Protein 8HSF (pdb70)

Sequence (95 aa):
IVEQCCTSICSLYQLENYCNVNQHLCGRQLVDALYLVCGERGFFYTPGIVEQCCTSICSLYQLENYCNVNQHLCGRQLVDALYLVCGERGFFYTP

Secondary structure (DSSP, 8-state):
-TTTTSSS---HHHHHTTB-/-HHHHHHHHHHHHHHHHHGGG-EEE--/-HHHHHTTTTPPHHHHHTTB-/-HHHHHHHHHHHHHHHHHTTS-EEE--

Foldseek 3Di:
DCVPCVVDPDDPVRVVVVPD/DVVVVVLVVVVVVCCVVQPPNDDDDDD/DCCVPDVVDHADPVSVVVPDD/DVVVVVVVVVVVVQCVVCPPNDDDDDD

Nearest PDB structures (foldseek):
  8hsf-assembly1_A  TM=1.053E+00  e=1.714E-02  Homo sapiens
  5uu3-assembly1_A  TM=8.986E-01  e=1.574E-02  Homo sapiens
  1qiy-assembly1_A  TM=8.682E-01  e=1.574E-02  Homo sapiens
  1znj-assembly1_G  TM=8.953E-01  e=2.854E-02  Homo sapiens
  8rrp-assembly1_E  TM=7.181E-01  e=2.408E-02  Homo sapiens

Structure (mmCIF, N/CA/C/O backbone):
data_8HSF
#
_entry.id   8HSF
#
_cell.length_a   79.860
_cell.length_b   79.860
_cell.length_c   38.890
_cell.angle_alpha   90.00
_cell.angle_beta   90.00
_cell.angle_gamma   120.00
#
_symmetry.space_group_name_H-M   'H 3'
#
loop_
_entity.id
_entity.type
_entity.pdbx_description
1 polymer 'Insulin A chain'
2 polymer 'Insulin B chain'
#
loop_
_atom_site.group_PDB
_atom_site.id
_atom_site.type_symbol
_atom_site.label_atom_id
_atom_site.label_alt_id
_atom_site.label_comp_id
_atom_site.label_asym_id
_atom_site.label_entity_id
_atom_site.label_seq_id
_atom_site.pdbx_PDB_ins_code
_atom_site.Cartn_x
_atom_site.Cartn_y
_atom_site.Cartn_z
_atom_site.occupancy
_atom_site.B_iso_or_equiv
_atom_site.auth_seq_id
_atom_site.auth_comp_id
_atom_site.auth_asym_id
_atom_site.auth_atom_id
_atom_site.pdbx_PDB_model_num
ATOM 1 N N . ILE A 1 2 ? 15.624 -8.857 -10.424 1.00 89.93 2 ILE A N 1
ATOM 2 C CA . ILE A 1 2 ? 14.236 -8.895 -9.981 1.00 90.36 2 ILE A CA 1
ATOM 3 C C . ILE A 1 2 ? 13.376 -8.111 -10.958 1.00 90.62 2 ILE A C 1
ATOM 4 O O . ILE A 1 2 ? 12.356 -8.612 -11.436 1.00 93.02 2 ILE A O 1
ATOM 6 N N . VAL A 1 3 ? 13.801 -6.879 -11.256 1.00 90.16 3 VAL A N 1
ATOM 7 C CA . VAL A 1 3 ? 13.084 -6.040 -12.213 1.00 93.12 3 VAL A CA 1
ATOM 8 C C . VAL A 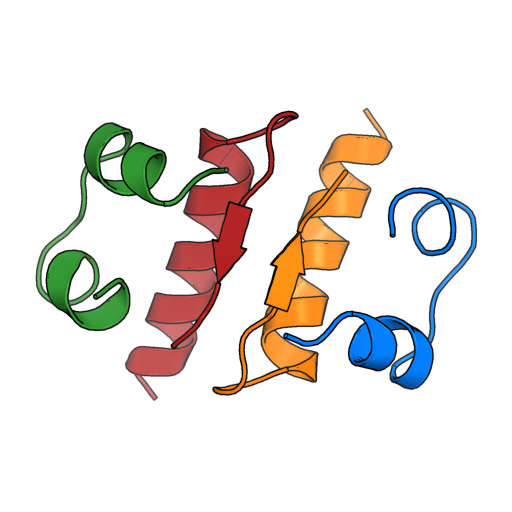1 3 ? 13.235 -6.517 -13.645 1.00 96.88 3 VAL A C 1
ATOM 9 O O . VAL A 1 3 ? 12.669 -5.900 -14.554 1.00 101.61 3 VAL A O 1
ATOM 13 N N . GLU A 1 4 ? 13.978 -7.594 -13.881 1.00 96.20 4 GLU A N 1
ATOM 14 C CA . GLU A 1 4 ? 14.070 -8.178 -15.210 1.00 99.89 4 GLU A CA 1
ATOM 15 C C . GLU A 1 4 ? 13.344 -9.508 -15.334 1.00 101.15 4 GLU A C 1
ATOM 16 O O . GLU A 1 4 ? 12.911 -9.858 -16.433 1.00 106.25 4 GLU A O 1
ATOM 18 N N . GLN A 1 5 ? 13.174 -10.243 -14.233 1.00 94.20 5 GLN A N 1
ATOM 19 C CA . GLN A 1 5 ? 12.506 -11.535 -14.265 1.00 95.47 5 GLN A CA 1
ATOM 20 C C . GLN A 1 5 ? 11.173 -11.556 -13.534 1.00 100.56 5 GLN A C 1
ATOM 21 O O . GLN A 1 5 ? 10.355 -12.440 -13.807 1.00 102.10 5 GLN A O 1
ATOM 27 N N . CYS A 1 6 ? 10.936 -10.620 -12.614 1.00 98.54 6 CYS A N 1
ATOM 28 C CA . CYS A 1 6 ? 9.671 -10.536 -11.900 1.00 95.16 6 CYS A CA 1
ATOM 29 C C . CYS A 1 6 ? 8.839 -9.330 -12.299 1.00 100.26 6 CYS A C 1
ATOM 30 O O . CYS A 1 6 ? 7.685 -9.226 -11.869 1.00 100.27 6 CYS A O 1
ATOM 33 N N . CYS A 1 7 ? 9.389 -8.418 -13.098 1.00 103.24 7 CYS A N 1
ATOM 34 C CA . CYS A 1 7 ? 8.634 -7.266 -13.573 1.00 107.66 7 CYS A CA 1
ATOM 35 C C . CYS A 1 7 ? 7.992 -7.530 -14.929 1.00 116.65 7 CYS A 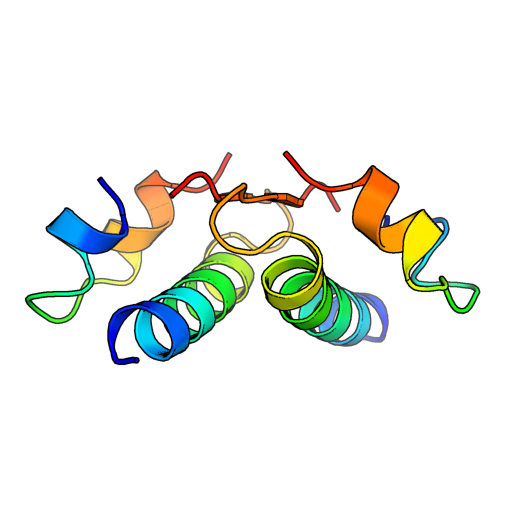C 1
ATOM 36 O O . CYS A 1 7 ? 6.843 -7.138 -15.156 1.00 117.31 7 CYS A O 1
ATOM 39 N N . THR A 1 8 ? 8.713 -8.196 -15.832 1.00 133.17 8 THR A N 1
ATOM 40 C CA . THR A 1 8 ? 8.144 -8.556 -17.127 1.00 136.25 8 THR A CA 1
ATOM 41 C C . THR A 1 8 ? 7.120 -9.676 -16.973 1.00 133.93 8 THR A C 1
ATOM 42 O O . THR A 1 8 ? 5.942 -9.510 -17.309 1.00 138.96 8 THR A O 1
ATOM 46 N N . SER A 1 9 ? 7.555 -10.824 -16.463 1.00 120.78 9 SER A N 1
ATOM 47 C CA . SER A 1 9 ? 6.662 -11.936 -16.184 1.00 114.60 9 SER A CA 1
ATOM 48 C C . SER A 1 9 ? 6.096 -11.786 -14.773 1.00 110.49 9 SER A C 1
ATOM 49 O O . SER A 1 9 ? 6.296 -10.770 -14.102 1.00 110.94 9 SER A O 1
ATOM 52 N N . ILE A 1 10 ? 5.381 -12.803 -14.307 1.00 104.78 10 ILE A N 1
ATOM 53 C CA . ILE A 1 10 ? 4.824 -12.831 -12.961 1.00 98.07 10 ILE A CA 1
ATOM 54 C C . ILE A 1 10 ? 5.588 -13.886 -12.176 1.00 99.85 10 ILE A C 1
ATOM 55 O O . ILE A 1 10 ? 5.475 -15.087 -12.455 1.00 103.90 10 ILE A O 1
ATOM 60 N N . CYS A 1 11 ? 6.375 -13.443 -11.201 1.00 97.79 11 CYS A N 1
ATOM 61 C CA . CYS A 1 11 ? 7.149 -14.367 -10.388 1.00 96.04 11 CYS A CA 1
ATOM 62 C C . CYS A 1 11 ? 6.250 -15.061 -9.371 1.00 94.99 11 CYS A C 1
ATOM 63 O O . CYS A 1 11 ? 5.281 -14.484 -8.871 1.00 94.81 11 CYS A O 1
ATOM 66 N N . SER A 1 12 ? 6.577 -16.317 -9.070 1.00 91.91 12 SER A N 1
ATOM 67 C CA . SER A 1 12 ? 5.829 -17.053 -8.058 1.00 93.26 12 SER A CA 1
ATOM 68 C C . SER A 1 12 ? 6.370 -16.727 -6.674 1.00 94.87 12 SER A C 1
ATOM 69 O O . SER A 1 12 ? 7.096 -15.744 -6.502 1.00 91.28 12 SER A O 1
ATOM 72 N N . LEU A 1 13 ? 6.025 -17.543 -5.679 1.00 98.74 13 LEU A N 1
ATOM 73 C CA . LEU A 1 13 ? 6.541 -17.315 -4.335 1.00 96.31 13 LEU A CA 1
ATOM 74 C C . LEU A 1 13 ? 7.947 -17.874 -4.162 1.00 96.01 13 LEU A C 1
ATOM 75 O O . LEU A 1 13 ? 8.737 -17.318 -3.390 1.00 95.71 13 LEU A O 1
ATOM 77 N N . TYR A 1 14 ? 8.280 -18.959 -4.863 1.00 92.09 14 TYR A N 1
ATOM 78 C CA . TYR A 1 14 ? 9.632 -19.500 -4.773 1.00 94.72 14 TYR A CA 1
ATOM 79 C C . TYR A 1 14 ? 10.635 -18.593 -5.474 1.00 95.68 14 TYR A C 1
ATOM 80 O O . TYR A 1 14 ? 11.756 -18.402 -4.984 1.00 97.51 14 TYR A O 1
ATOM 82 N N . GLN A 1 15 ? 10.252 -18.025 -6.621 1.00 100.16 15 GLN A N 1
ATOM 83 C CA . GLN A 1 15 ? 11.148 -17.114 -7.327 1.00 101.60 15 GLN A CA 1
ATOM 84 C C . GLN A 1 15 ? 11.419 -15.862 -6.504 1.00 99.31 15 GLN A C 1
ATOM 85 O O . GLN A 1 15 ? 12.531 -15.322 -6.529 1.00 102.46 15 GLN A O 1
ATOM 91 N N . LEU A 1 16 ? 10.416 -15.383 -5.768 1.00 94.22 16 LEU A N 1
ATOM 92 C CA . LEU A 1 16 ? 10.641 -14.243 -4.888 1.00 91.96 16 LEU A CA 1
ATOM 93 C C . LEU A 1 16 ? 11.438 -14.647 -3.656 1.00 91.07 16 LEU A C 1
ATOM 94 O O . LEU A 1 16 ? 12.205 -13.838 -3.123 1.00 86.23 16 LEU A O 1
ATOM 99 N N . GLU A 1 17 ? 11.272 -15.888 -3.189 1.00 95.73 17 GLU A N 1
ATOM 100 C CA . GLU A 1 17 ? 12.052 -16.360 -2.051 1.00 93.07 17 GLU A CA 1
ATOM 101 C C . GLU A 1 17 ? 13.520 -16.533 -2.414 1.00 95.61 17 GLU A C 1
ATOM 102 O O . GLU A 1 17 ? 14.387 -16.461 -1.536 1.00 95.70 17 GLU A O 1
ATOM 108 N N . ASN A 1 18 ? 13.818 -16.759 -3.694 1.00 91.39 18 ASN A N 1
ATOM 109 C CA . ASN A 1 18 ? 15.205 -16.792 -4.142 1.00 85.40 18 ASN A CA 1
ATOM 110 C C . ASN A 1 18 ? 15.880 -15.429 -4.058 1.00 84.75 18 ASN A C 1
ATOM 111 O O . ASN A 1 18 ? 17.085 -15.337 -4.316 1.00 85.80 18 ASN A O 1
ATOM 116 N N . TYR A 1 19 ? 15.138 -14.377 -3.713 1.00 88.85 19 TYR A N 1
ATOM 117 C CA . TYR A 1 19 ? 15.685 -13.045 -3.486 1.00 82.26 19 TYR A CA 1
ATOM 118 C C . TYR A 1 19 ? 15.689 -12.677 -2.007 1.00 83.31 19 TYR A C 1
ATOM 119 O O . TYR A 1 19 ? 15.782 -11.494 -1.665 1.00 75.80 19 TYR A O 1
ATOM 128 N N . CYS A 1 20 ? 15.570 -13.666 -1.124 1.00 83.84 20 CYS A N 1
ATOM 129 C CA . CYS A 1 20 ? 15.543 -13.423 0.312 1.00 84.58 20 CYS A CA 1
ATOM 130 C C . CYS A 1 20 ? 16.961 -13.404 0.867 1.00 85.24 20 CYS A C 1
ATOM 131 O O . CYS A 1 20 ? 17.720 -14.361 0.685 1.00 86.56 20 CYS A O 1
ATOM 134 N N . ASN A 1 21 ? 17.309 -12.317 1.543 1.00 88.62 21 ASN A N 1
ATOM 135 C CA . ASN A 1 21 ? 18.615 -12.200 2.173 1.00 89.33 21 ASN A CA 1
ATOM 136 C C . ASN A 1 21 ? 18.614 -12.922 3.512 1.00 94.38 21 ASN A C 1
ATOM 137 O O . ASN A 1 21 ? 18.722 -12.296 4.566 1.00 104.63 21 ASN A O 1
ATOM 143 N N . VAL B 2 3 ? 7.443 4.885 -14.565 1.00 92.29 2 VAL B N 1
ATOM 144 C CA . VAL B 2 3 ? 6.154 4.431 -15.066 1.00 86.34 2 VAL B CA 1
ATOM 145 C C . VAL B 2 3 ? 5.833 3.054 -14.505 1.00 82.53 2 VAL B C 1
ATOM 146 O O . VAL B 2 3 ? 5.473 2.918 -13.336 1.00 81.39 2 VAL B O 1
ATOM 148 N N . ASN B 2 4 ? 5.978 2.031 -15.350 1.00 86.75 3 ASN B N 1
ATOM 149 C CA . ASN B 2 4 ? 5.642 0.672 -14.938 1.00 86.60 3 ASN B CA 1
ATOM 150 C C . ASN B 2 4 ? 6.660 0.121 -13.947 1.00 86.28 3 ASN B C 1
ATOM 151 O O . ASN B 2 4 ? 6.295 -0.607 -13.016 1.00 85.74 3 ASN B O 1
ATOM 153 N N . GLN B 2 5 ? 7.939 0.463 -14.124 1.00 89.96 4 GLN B N 1
ATOM 154 C CA . GLN B 2 5 ? 8.983 -0.132 -13.295 1.00 91.21 4 GLN B CA 1
ATOM 155 C C . GLN B 2 5 ? 8.865 0.305 -11.841 1.00 91.61 4 GLN B C 1
ATOM 156 O O . GLN B 2 5 ? 9.147 -0.482 -10.935 1.00 91.08 4 GLN B O 1
ATOM 162 N N . HIS B 2 6 ? 8.448 1.549 -11.593 1.00 97.06 5 HIS B N 1
ATOM 163 C CA . HIS B 2 6 ? 8.335 2.021 -10.214 1.00 93.56 5 HIS B CA 1
ATOM 164 C C . HIS B 2 6 ? 7.230 1.282 -9.466 1.00 88.51 5 HIS B C 1
ATOM 165 O O . HIS B 2 6 ? 7.443 0.790 -8.350 1.00 88.06 5 HIS B O 1
ATOM 172 N N . L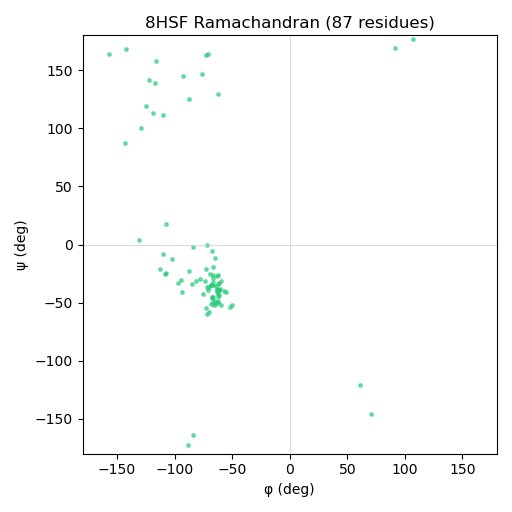EU B 2 7 ? 6.039 1.195 -10.062 1.00 83.73 6 LEU B N 1
ATOM 173 C CA . LEU B 2 7 ? 4.956 0.454 -9.424 1.00 84.51 6 LEU B CA 1
ATOM 174 C C . LEU B 2 7 ? 5.304 -1.023 -9.290 1.00 81.70 6 LEU B C 1
ATOM 175 O O . LEU B 2 7 ? 4.988 -1.654 -8.270 1.00 80.98 6 LEU B O 1
ATOM 177 N N . CYS B 2 8 ? 5.967 -1.592 -10.303 1.00 83.66 7 CYS B N 1
ATOM 178 C CA . CYS B 2 8 ? 6.369 -2.992 -10.226 1.00 83.74 7 CYS B CA 1
ATOM 179 C C . CYS B 2 8 ? 7.361 -3.215 -9.093 1.00 79.23 7 CYS B C 1
ATOM 180 O O . CYS B 2 8 ? 7.263 -4.203 -8.360 1.00 75.45 7 CYS B O 1
ATOM 183 N N . GLY B 2 9 ? 8.310 -2.294 -8.916 1.00 79.05 8 GLY B N 1
ATOM 184 C CA . GLY B 2 9 ? 9.259 -2.415 -7.826 1.00 78.61 8 GLY B CA 1
ATOM 185 C C . GLY B 2 9 ? 8.629 -2.229 -6.463 1.00 75.14 8 GLY B C 1
ATOM 186 O O . GLY B 2 9 ? 9.040 -2.871 -5.495 1.00 72.70 8 GLY B O 1
ATOM 187 N N . ARG B 2 10 ? 7.633 -1.348 -6.361 1.00 71.71 9 ARG B N 1
ATOM 188 C CA . ARG B 2 10 ? 6.910 -1.212 -5.099 1.00 73.57 9 ARG B CA 1
ATOM 189 C C . ARG B 2 10 ? 6.201 -2.513 -4.740 1.00 73.50 9 ARG B C 1
ATOM 190 O O . ARG B 2 10 ? 6.313 -3.007 -3.608 1.00 73.59 9 ARG B O 1
ATOM 198 N N . GLN B 2 11 ? 5.459 -3.078 -5.699 1.00 70.75 10 GLN B N 1
ATOM 199 C CA . GLN B 2 11 ? 4.849 -4.388 -5.491 1.00 71.31 10 GLN B CA 1
ATOM 200 C C . GLN B 2 11 ? 5.900 -5.431 -5.114 1.00 73.29 10 GLN B C 1
ATOM 201 O O . GLN B 2 11 ? 5.678 -6.264 -4.225 1.00 67.16 10 GLN B O 1
ATOM 207 N N . LEU B 2 12 ? 7.063 -5.381 -5.769 1.00 72.64 11 LEU B N 1
ATOM 208 C CA . LEU B 2 12 ? 8.123 -6.345 -5.502 1.00 69.28 11 LEU B CA 1
ATOM 209 C C . LEU B 2 12 ? 8.613 -6.244 -4.065 1.00 68.25 11 LEU B C 1
ATOM 210 O O . LEU B 2 12 ? 8.752 -7.257 -3.376 1.00 71.99 11 LEU B O 1
ATOM 215 N N . VAL B 2 13 ? 8.916 -5.027 -3.611 1.00 69.77 12 VAL B N 1
ATOM 216 C CA . VAL B 2 13 ? 9.412 -4.839 -2.249 1.00 71.99 12 VAL B CA 1
ATOM 217 C C . VAL B 2 13 ? 8.364 -5.288 -1.241 1.00 71.18 12 VAL B C 1
ATOM 218 O O . VAL B 2 13 ? 8.673 -5.982 -0.258 1.00 68.89 12 VAL B O 1
ATOM 222 N N . ASP B 2 14 ? 7.107 -4.898 -1.467 1.00 70.15 13 ASP B N 1
ATOM 223 C CA . ASP B 2 14 ? 6.051 -5.291 -0.548 1.00 69.88 13 ASP B CA 1
ATOM 224 C C . ASP B 2 14 ? 5.900 -6.806 -0.495 1.00 69.29 13 ASP B C 1
ATOM 225 O O . ASP B 2 14 ? 5.589 -7.363 0.564 1.00 67.84 13 ASP B O 1
ATOM 230 N N . ALA B 2 15 ? 6.138 -7.491 -1.615 1.00 66.95 14 ALA B N 1
ATOM 231 C CA . ALA B 2 15 ? 6.039 -8.945 -1.611 1.00 69.26 14 ALA B CA 1
ATOM 232 C C . ALA B 2 15 ? 7.242 -9.587 -0.932 1.00 67.68 14 ALA B C 1
ATOM 233 O O . ALA B 2 15 ? 7.080 -10.540 -0.160 1.00 71.01 14 ALA B O 1
ATOM 235 N N . LEU B 2 16 ? 8.449 -9.086 -1.211 1.00 66.50 15 LEU B N 1
ATOM 236 C CA . LEU B 2 16 ? 9.647 -9.657 -0.601 1.00 70.33 15 LEU B CA 1
ATOM 237 C C . LEU B 2 16 ? 9.606 -9.536 0.912 1.00 67.13 15 LEU B C 1
ATOM 238 O O . LEU B 2 16 ? 10.037 -10.452 1.620 1.00 72.48 15 LEU B O 1
ATOM 243 N N . TYR B 2 17 ? 9.117 -8.405 1.426 1.00 69.94 16 TYR B N 1
ATOM 244 C CA . TYR B 2 17 ? 8.981 -8.267 2.872 1.00 70.58 16 TYR B CA 1
ATOM 245 C C . TYR B 2 17 ? 8.258 -9.474 3.460 1.00 72.08 16 TYR B C 1
ATOM 246 O O . TYR B 2 17 ? 8.758 -10.131 4.383 1.00 76.90 16 TYR B O 1
ATOM 255 N N . LEU B 2 18 ? 7.096 -9.807 2.895 1.00 72.95 17 LEU B N 1
ATOM 256 C CA . LEU B 2 18 ? 6.325 -10.949 3.374 1.00 72.85 17 LEU B CA 1
ATOM 257 C C . LEU B 2 18 ? 7.073 -12.260 3.165 1.00 68.70 17 LEU B C 1
ATOM 258 O O . LEU B 2 18 ? 7.231 -13.048 4.103 1.00 68.25 17 LEU B O 1
ATOM 263 N N . VAL B 2 19 ? 7.547 -12.507 1.940 1.00 71.42 18 VAL B N 1
ATOM 264 C CA . VAL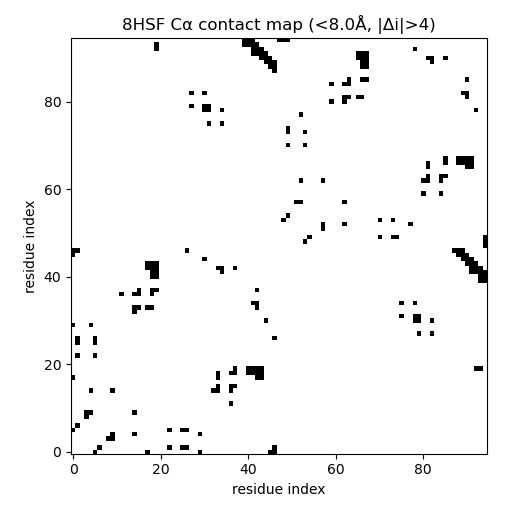 B 2 19 ? 8.122 -13.811 1.611 1.00 73.54 18 VAL B CA 1
ATOM 265 C C . VAL B 2 19 ? 9.373 -14.097 2.435 1.00 77.35 18 VAL B C 1
ATOM 266 O O . VAL B 2 19 ? 9.696 -15.262 2.699 1.00 80.59 18 VAL B O 1
ATOM 270 N N . CYS B 2 20 ? 10.083 -13.058 2.875 1.00 81.28 19 CYS B N 1
ATOM 271 C CA . CYS B 2 20 ? 11.314 -13.253 3.632 1.00 83.88 19 CYS B CA 1
ATOM 272 C C . CYS B 2 20 ? 11.131 -13.178 5.142 1.00 88.39 19 CYS B C 1
ATOM 273 O O . CYS B 2 20 ? 11.842 -13.881 5.866 1.00 95.91 19 CYS B O 1
ATOM 276 N N . GLY B 2 21 ? 10.207 -12.358 5.647 1.00 86.54 20 GLY B N 1
ATOM 277 C CA . GLY B 2 21 ? 10.027 -12.320 7.087 1.00 90.48 20 GLY B CA 1
ATOM 278 C C . GLY B 2 21 ? 11.198 -11.659 7.796 1.00 99.29 20 GLY B C 1
ATOM 279 O O . GLY B 2 21 ? 11.833 -10.731 7.286 1.00 101.63 20 GLY B O 1
ATOM 280 N N . GLU B 2 22 ? 11.492 -12.156 9.001 1.00 106.57 21 GLU B N 1
ATOM 281 C CA . GLU B 2 22 ? 12.610 -11.635 9.780 1.00 109.00 21 GLU B CA 1
ATOM 282 C C . GLU B 2 22 ? 13.960 -11.897 9.124 1.00 112.92 21 GLU B C 1
ATOM 283 O O . GLU B 2 22 ? 14.964 -11.330 9.567 1.00 117.71 21 GLU B O 1
ATOM 285 N N . ARG B 2 23 ? 14.007 -12.743 8.092 1.00 108.35 22 ARG B N 1
ATOM 286 C CA . ARG B 2 23 ? 15.253 -12.970 7.368 1.00 105.41 22 ARG B CA 1
ATOM 287 C C . ARG B 2 23 ? 15.748 -11.690 6.710 1.00 102.78 22 ARG B C 1
ATOM 288 O O . ARG B 2 23 ? 16.944 -11.379 6.760 1.00 104.88 22 ARG B O 1
ATOM 296 N N . GLY B 2 24 ? 14.842 -10.930 6.099 1.00 100.96 23 GLY B N 1
ATOM 297 C CA . GLY B 2 24 ? 15.205 -9.752 5.344 1.00 91.94 23 GLY B CA 1
ATOM 298 C C . GLY B 2 24 ? 15.445 -10.063 3.878 1.00 85.95 23 GLY B C 1
ATOM 299 O O . GLY B 2 24 ? 15.528 -11.217 3.452 1.00 90.51 23 GLY B O 1
ATOM 300 N N . PHE B 2 25 ? 15.559 -8.998 3.087 1.00 78.93 24 PHE B N 1
ATOM 301 C CA . PHE B 2 25 ? 15.779 -9.138 1.656 1.00 80.44 24 PHE B CA 1
ATOM 302 C C . PHE B 2 25 ? 16.727 -8.052 1.172 1.00 78.44 24 PHE B C 1
ATOM 303 O O . PHE B 2 25 ? 17.032 -7.091 1.883 1.00 78.95 24 PHE B O 1
ATOM 311 N N . PHE B 2 26 ? 17.189 -8.221 -0.063 1.00 75.51 25 PHE B N 1
ATOM 312 C CA . PHE B 2 26 ? 17.980 -7.224 -0.764 1.00 72.52 25 PHE B CA 1
ATOM 313 C C . PHE B 2 26 ? 17.209 -6.768 -1.992 1.00 75.89 25 PHE B C 1
ATOM 314 O O . PHE B 2 26 ? 16.577 -7.580 -2.674 1.00 74.11 25 PHE B O 1
ATOM 322 N N . TYR B 2 27 ? 17.241 -5.467 -2.262 1.00 80.23 26 TYR B N 1
ATOM 323 C CA . TYR B 2 27 ? 16.546 -4.889 -3.407 1.00 75.47 26 TYR B CA 1
ATOM 324 C C . TYR B 2 27 ? 17.572 -4.234 -4.318 1.00 79.37 26 TYR B C 1
ATOM 325 O O . TYR B 2 27 ? 18.192 -3.232 -3.946 1.00 82.21 26 TYR B O 1
ATOM 334 N N . THR B 2 28 ? 17.743 -4.793 -5.512 1.00 80.66 27 THR B N 1
ATOM 335 C CA . THR B 2 28 ? 18.673 -4.262 -6.504 1.00 86.80 27 THR B CA 1
ATOM 336 C C . THR B 2 28 ? 17.933 -4.119 -7.828 1.00 91.64 27 THR B C 1
ATOM 337 O O . THR B 2 28 ? 17.748 -5.114 -8.548 1.00 91.32 27 THR B O 1
ATOM 341 N N . PRO B 2 29 ? 17.485 -2.903 -8.176 1.00 99.80 28 PRO B N 1
ATOM 342 C CA . PRO B 2 29 ? 16.761 -2.656 -9.427 1.00 99.95 28 PRO B CA 1
ATOM 343 C C . PRO B 2 29 ? 17.668 -2.746 -10.649 1.00 104.46 28 PRO B C 1
ATOM 344 O O . PRO B 2 29 ? 18.026 -3.856 -11.043 1.00 111.84 28 PRO B O 1
ATOM 348 N N . GLY C 1 1 ? 19.391 -2.526 13.738 1.00 124.43 1 GLY C N 1
ATOM 349 C CA . GLY C 1 1 ? 19.532 -1.083 13.801 1.00 122.80 1 GLY C CA 1
ATOM 350 C C . GLY C 1 1 ? 18.358 -0.324 13.210 1.00 123.78 1 GLY C C 1
ATOM 351 O O . GLY C 1 1 ? 18.066 0.798 13.619 1.00 120.75 1 GLY C O 1
ATOM 352 N N . ILE C 1 2 ? 17.681 -0.940 12.241 1.00 130.07 2 ILE C N 1
ATOM 353 C CA . IL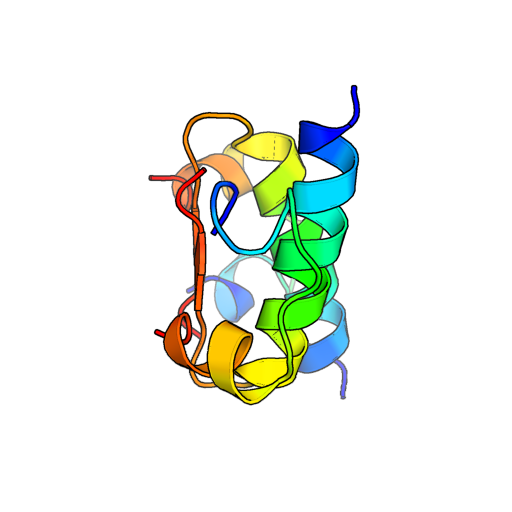E C 1 2 ? 16.558 -0.281 11.579 1.00 123.19 2 ILE C CA 1
ATOM 354 C C . ILE C 1 2 ? 15.372 -0.168 12.530 1.00 124.75 2 ILE C C 1
ATOM 355 O O . ILE C 1 2 ? 14.875 0.931 12.808 1.00 124.75 2 ILE C O 1
ATOM 357 N N . VAL C 1 3 ? 14.901 -1.308 13.040 1.00 118.81 3 VAL C N 1
ATOM 358 C CA . VAL C 1 3 ? 13.774 -1.309 13.963 1.00 114.54 3 VAL C CA 1
ATOM 359 C C . VAL C 1 3 ? 14.127 -0.634 15.285 1.00 113.62 3 VAL C C 1
ATOM 360 O O . VAL C 1 3 ? 13.226 -0.215 16.020 1.00 109.14 3 VAL C O 1
ATOM 364 N N . GLU C 1 4 ? 15.418 -0.499 15.603 1.00 115.03 4 GLU C N 1
ATOM 365 C CA . GLU C 1 4 ? 15.811 0.160 16.844 1.00 113.80 4 GLU C CA 1
ATOM 366 C C . GLU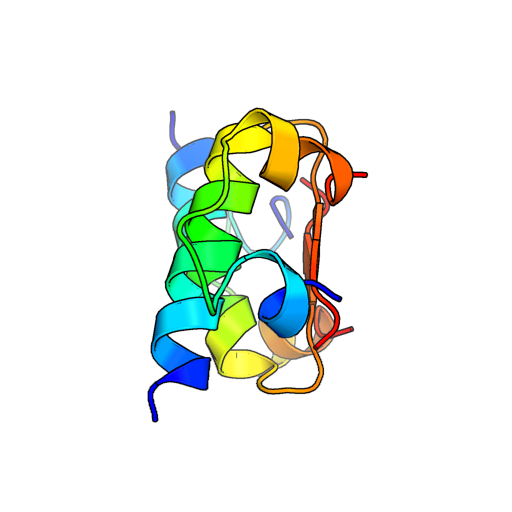 C 1 4 ? 15.875 1.673 16.699 1.00 108.85 4 GLU C C 1
ATOM 367 O O . GLU C 1 4 ? 15.583 2.396 17.658 1.00 103.89 4 GLU C O 1
ATOM 373 N N . GLN C 1 5 ? 16.259 2.168 15.524 1.00 110.65 5 GLN C N 1
ATOM 374 C CA . GLN C 1 5 ? 16.478 3.593 15.330 1.00 105.84 5 GLN C CA 1
ATOM 375 C C . GLN C 1 5 ? 15.333 4.293 14.611 1.00 101.30 5 GLN C C 1
ATOM 376 O O . GLN C 1 5 ? 15.294 5.528 14.609 1.00 98.93 5 GLN C O 1
ATOM 378 N N . CYS C 1 6 ? 14.400 3.552 14.009 1.00 102.53 6 CYS C N 1
ATOM 379 C CA . CYS C 1 6 ? 13.335 4.179 13.242 1.00 97.25 6 CYS C CA 1
ATOM 380 C C . CYS C 1 6 ? 11.937 3.678 13.583 1.00 91.48 6 CYS C C 1
ATOM 381 O O . CYS C 1 6 ? 10.974 4.112 12.942 1.00 87.34 6 CYS C O 1
ATOM 384 N N . CYS C 1 7 ? 11.791 2.792 14.569 1.00 95.47 7 CYS C N 1
ATOM 385 C CA . CYS C 1 7 ? 10.477 2.317 14.976 1.00 95.87 7 CYS C CA 1
ATOM 386 C C . CYS C 1 7 ? 10.019 2.863 16.320 1.00 100.42 7 CYS C C 1
ATOM 387 O O . CYS C 1 7 ? 8.808 2.925 16.559 1.00 102.92 7 CYS C O 1
ATOM 390 N N . THR C 1 8 ? 10.942 3.257 17.200 1.00 94.74 8 THR C N 1
ATOM 391 C CA . THR C 1 8 ? 10.545 3.856 18.470 1.00 93.89 8 THR C CA 1
ATOM 392 C C . THR C 1 8 ? 10.018 5.272 18.258 1.00 99.07 8 THR C C 1
ATOM 393 O O . THR C 1 8 ? 8.899 5.602 18.667 1.00 98.29 8 THR C O 1
ATOM 397 N N . SER C 1 9 ? 10.815 6.122 17.614 1.00 98.25 9 SER C N 1
ATOM 398 C CA . SER C 1 9 ? 10.401 7.461 17.224 1.00 95.76 9 SER C CA 1
ATOM 399 C C . SER C 1 9 ? 10.401 7.574 15.705 1.00 93.82 9 SER C C 1
ATOM 400 O O . SER C 1 9 ? 11.070 6.808 15.004 1.00 91.50 9 SER C O 1
ATOM 403 N N . ILE C 1 10 ? 9.635 8.545 15.203 1.00 94.68 10 ILE C N 1
ATOM 404 C CA . ILE C 1 10 ? 9.526 8.739 13.762 1.00 89.44 10 ILE C CA 1
ATOM 405 C C . ILE C 1 10 ? 10.889 9.097 13.193 1.00 88.02 10 ILE C C 1
ATOM 406 O O . ILE C 1 10 ? 11.577 9.997 13.691 1.00 90.23 10 ILE C O 1
ATOM 408 N N . CYS C 1 11 ? 11.287 8.386 12.144 1.00 86.15 11 CYS C N 1
ATOM 409 C CA . CYS C 1 11 ? 12.586 8.588 11.527 1.00 83.10 11 CYS C CA 1
ATOM 410 C C . CYS C 1 11 ? 12.492 9.583 10.377 1.00 79.86 11 CYS C C 1
ATOM 411 O O . CYS C 1 11 ? 11.495 9.637 9.652 1.00 80.63 11 CYS C O 1
ATOM 414 N N . SER C 1 12 ? 13.548 10.374 10.219 1.00 83.40 12 SER C N 1
ATOM 415 C CA . SER C 1 12 ? 13.622 11.329 9.127 1.00 81.67 12 SER C CA 1
ATOM 416 C C . SER C 1 12 ? 13.865 10.612 7.803 1.00 79.53 12 SER C C 1
ATOM 417 O O . SER C 1 12 ? 14.277 9.451 7.761 1.00 80.73 12 SER C O 1
ATOM 420 N N . LEU C 1 13 ? 13.604 11.326 6.706 1.00 75.83 13 LEU C N 1
ATOM 421 C CA . LEU C 1 13 ? 13.881 10.765 5.387 1.00 80.17 13 LEU C CA 1
ATOM 422 C C . LEU C 1 13 ? 15.380 10.596 5.166 1.00 83.70 13 LEU C C 1
ATOM 423 O O . LEU C 1 13 ? 15.830 9.552 4.675 1.00 84.58 13 LEU C O 1
ATOM 425 N N . TYR C 1 14 ? 16.171 11.608 5.526 1.00 83.23 14 TYR C N 1
ATOM 426 C CA . TYR C 1 14 ? 17.621 11.463 5.4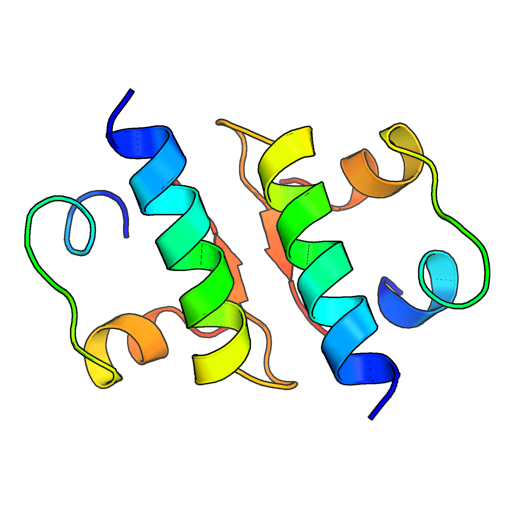70 1.00 80.31 14 TYR C CA 1
ATOM 427 C C . TYR C 1 14 ? 18.113 10.447 6.489 1.00 79.91 14 TYR C C 1
ATOM 428 O O . TYR C 1 14 ? 19.151 9.810 6.276 1.00 83.08 14 TYR C O 1
ATOM 437 N N . GLN C 1 15 ? 17.390 10.286 7.601 1.00 79.62 15 GLN C N 1
ATOM 438 C CA . GLN C 1 15 ? 17.725 9.231 8.550 1.00 82.55 15 GLN C CA 1
ATOM 439 C C . GLN C 1 15 ? 17.496 7.853 7.949 1.00 81.37 15 GLN C C 1
ATOM 440 O O . GLN C 1 15 ? 18.128 6.880 8.373 1.00 77.91 15 GLN C O 1
ATOM 446 N N . LEU C 1 16 ? 16.594 7.750 6.974 1.00 81.16 16 LEU C N 1
ATOM 447 C CA . LEU C 1 16 ? 16.374 6.502 6.260 1.00 80.87 16 LEU C CA 1
ATOM 448 C C . LEU C 1 16 ? 17.300 6.340 5.065 1.00 82.47 16 LEU C C 1
ATOM 449 O O . LEU C 1 16 ? 17.533 5.207 4.629 1.00 82.58 16 LEU C O 1
ATOM 454 N N . GLU C 1 17 ? 17.831 7.441 4.528 1.00 82.46 17 GLU C N 1
ATOM 455 C CA . GLU C 1 17 ? 18.755 7.348 3.403 1.00 83.17 17 GLU C CA 1
ATOM 456 C C . GLU C 1 17 ? 20.023 6.584 3.760 1.00 90.48 17 GLU C C 1
ATOM 457 O O . GLU C 1 17 ? 20.651 5.995 2.870 1.00 90.49 17 GLU C O 1
ATOM 463 N N . ASN C 1 18 ? 20.408 6.571 5.040 1.00 90.43 18 ASN C N 1
ATOM 464 C CA . ASN C 1 18 ? 21.626 5.879 5.447 1.00 86.32 18 ASN C CA 1
ATOM 465 C C . ASN C 1 18 ? 21.571 4.393 5.118 1.00 84.45 18 ASN C C 1
ATOM 466 O O . ASN C 1 18 ? 22.607 3.783 4.834 1.00 90.32 18 ASN C O 1
ATOM 468 N N . TYR C 1 19 ? 20.382 3.798 5.136 1.00 86.75 19 TYR C N 1
ATOM 469 C CA . TYR C 1 19 ? 20.250 2.364 4.902 1.00 88.97 19 TYR C CA 1
ATOM 470 C C . TYR C 1 19 ? 20.211 2.000 3.422 1.00 83.75 19 TYR C C 1
ATOM 471 O O . TYR C 1 19 ? 20.139 0.809 3.101 1.00 86.84 19 TYR C O 1
ATOM 480 N N . CYS C 1 20 ? 20.260 2.978 2.520 1.00 82.90 20 CYS C N 1
ATOM 481 C CA . CYS C 1 20 ? 20.329 2.674 1.100 1.00 84.10 20 CYS C CA 1
ATOM 482 C C . CYS C 1 20 ? 21.703 2.112 0.751 1.00 86.75 20 CYS C C 1
ATOM 483 O O . CYS C 1 20 ? 22.668 2.237 1.507 1.00 89.32 20 CYS C O 1
ATOM 486 N N . ASN C 1 21 ? 21.788 1.490 -0.414 1.00 87.13 21 ASN C N 1
ATOM 487 C CA . ASN C 1 21 ? 23.073 1.015 -0.902 1.00 87.22 21 ASN C CA 1
ATOM 488 C C . ASN C 1 21 ? 23.578 1.929 -2.020 1.00 90.77 21 ASN C C 1
ATOM 489 O O . ASN C 1 21 ? 22.825 2.744 -2.549 1.00 94.57 21 ASN C O 1
ATOM 495 N N . VAL D 2 3 ? 2.262 -7.388 17.084 1.00 126.62 2 VAL D N 1
ATOM 496 C CA . VAL D 2 3 ? 2.613 -7.391 15.669 1.00 123.43 2 VAL D CA 1
ATOM 497 C C . VAL D 2 3 ? 2.985 -5.987 15.209 1.00 122.17 2 VAL D C 1
ATOM 498 O O . VAL D 2 3 ? 2.822 -5.646 14.038 1.00 125.62 2 VAL D O 1
ATOM 500 N N . ASN D 2 4 ? 3.488 -5.172 16.140 1.00 115.07 3 ASN D N 1
ATOM 501 C CA . ASN D 2 4 ? 3.893 -3.814 15.789 1.00 110.58 3 ASN D CA 1
ATOM 502 C C . ASN D 2 4 ? 5.148 -3.819 14.925 1.00 105.09 3 ASN D C 1
ATOM 503 O O . ASN D 2 4 ? 5.287 -2.990 14.015 1.00 104.13 3 ASN D O 1
ATOM 505 N N . GLN D 2 5 ? 6.069 -4.749 15.194 1.00 105.12 4 GLN D N 1
ATOM 506 C CA . GLN D 2 5 ? 7.308 -4.813 14.428 1.00 103.40 4 GLN D CA 1
ATOM 507 C C . GLN D 2 5 ? 7.044 -5.104 12.957 1.00 103.01 4 GLN D C 1
ATOM 508 O O . GLN D 2 5 ? 7.752 -4.584 12.091 1.00 100.63 4 GLN D O 1
ATOM 514 N N . HIS D 2 6 ? 6.012 -5.894 12.649 1.00 102.07 5 HIS D N 1
ATOM 515 C CA . HIS D 2 6 ? 5.735 -6.238 11.259 1.00 97.16 5 HIS D CA 1
ATOM 516 C C . HIS D 2 6 ? 5.260 -5.020 10.475 1.00 91.18 5 HIS D C 1
ATOM 517 O O . HIS D 2 6 ? 5.787 -4.717 9.395 1.00 87.85 5 HIS D O 1
ATOM 524 N N . LEU D 2 7 ? 4.251 -4.319 10.997 1.00 93.94 6 LEU D N 1
ATOM 525 C CA . LEU D 2 7 ? 3.762 -3.120 10.328 1.00 94.26 6 LEU D CA 1
ATOM 526 C C . LEU D 2 7 ? 4.852 -2.062 10.241 1.00 90.77 6 LEU D C 1
ATOM 527 O O . LEU D 2 7 ? 4.981 -1.373 9.220 1.00 89.51 6 LEU D O 1
ATOM 529 N N . CYS D 2 8 ? 5.652 -1.922 11.301 1.00 89.32 7 CYS D N 1
ATOM 530 C CA . CYS D 2 8 ? 6.754 -0.970 11.255 1.00 88.86 7 CYS D CA 1
ATOM 531 C C . CYS D 2 8 ? 7.769 -1.347 10.184 1.00 87.37 7 CYS D C 1
ATOM 532 O O . CYS D 2 8 ? 8.288 -0.475 9.484 1.00 86.05 7 CYS D O 1
ATOM 535 N N . GLY D 2 9 ? 8.055 -2.641 10.030 1.00 89.70 8 GLY D N 1
ATOM 536 C CA . GLY D 2 9 ? 8.994 -3.061 9.005 1.00 83.68 8 GLY D CA 1
ATOM 537 C C . GLY D 2 9 ? 8.458 -2.851 7.603 1.00 83.56 8 GLY D C 1
ATOM 538 O O . GLY D 2 9 ? 9.213 -2.530 6.682 1.00 82.11 8 GLY D O 1
ATOM 539 N N . ARG D 2 10 ? 7.149 -3.022 7.419 1.00 88.95 9 ARG D N 1
ATOM 540 C CA . ARG D 2 10 ? 6.568 -2.756 6.105 1.00 89.76 9 ARG D CA 1
ATOM 541 C C . ARG D 2 10 ? 6.629 -1.268 5.777 1.00 91.40 9 ARG D C 1
ATOM 542 O O . ARG D 2 10 ? 7.009 -0.881 4.663 1.00 91.08 9 ARG D O 1
ATOM 550 N N . GLN D 2 11 ? 6.245 -0.418 6.734 1.00 84.38 10 GLN D N 1
ATOM 551 C CA . GLN D 2 11 ? 6.402 1.021 6.540 1.00 81.68 10 GLN D CA 1
ATOM 552 C C . GLN D 2 11 ? 7.855 1.370 6.251 1.00 76.33 10 GLN D C 1
ATOM 553 O O . GLN D 2 11 ? 8.145 2.216 5.395 1.00 74.40 10 GLN D O 1
ATOM 559 N N . LEU D 2 12 ? 8.779 0.711 6.951 1.00 79.22 11 LEU D N 1
ATOM 560 C CA . LEU D 2 12 ? 10.201 0.940 6.749 1.00 75.57 11 LEU D CA 1
ATOM 561 C C . LEU D 2 12 ? 10.605 0.632 5.316 1.00 70.00 11 LEU D C 1
ATOM 562 O O . LEU D 2 12 ? 11.244 1.452 4.654 1.00 70.57 11 LEU D O 1
ATOM 567 N N . VAL D 2 13 ? 10.251 -0.556 4.823 1.00 74.11 12 VAL D N 1
ATOM 568 C CA . VAL D 2 13 ? 10.680 -0.919 3.476 1.00 74.51 12 VAL D CA 1
ATOM 569 C C . VAL D 2 13 ? 10.016 -0.023 2.438 1.00 71.34 12 VAL D C 1
ATOM 570 O O . VAL D 2 13 ? 10.626 0.292 1.409 1.00 69.00 12 VAL D O 1
ATOM 574 N N . ASP D 2 14 ? 8.783 0.435 2.688 1.00 75.28 13 ASP D N 1
ATOM 575 C CA . ASP D 2 14 ? 8.151 1.359 1.747 1.00 70.70 13 ASP D CA 1
ATOM 576 C C . ASP D 2 14 ? 8.913 2.679 1.691 1.00 68.74 13 ASP D C 1
ATOM 577 O O . ASP D 2 14 ? 9.215 3.202 0.606 1.00 63.10 13 ASP D O 1
ATOM 582 N N . ALA D 2 15 ? 9.220 3.239 2.865 1.00 69.18 14 ALA D N 1
ATOM 583 C CA . ALA D 2 15 ? 9.979 4.481 2.920 1.00 66.72 14 ALA D CA 1
ATOM 584 C C . ALA D 2 15 ? 11.349 4.312 2.280 1.00 68.64 14 ALA D C 1
ATOM 585 O O . ALA D 2 15 ? 11.839 5.217 1.598 1.00 69.45 14 ALA D O 1
ATOM 587 N N . LEU D 2 16 ? 11.979 3.153 2.480 1.00 71.58 15 LEU D N 1
ATOM 588 C CA . LEU D 2 16 ? 13.293 2.908 1.899 1.00 69.56 15 LEU D CA 1
ATOM 589 C C . LEU D 2 16 ? 13.211 2.848 0.381 1.00 70.66 15 LEU D C 1
ATOM 590 O O . LEU D 2 16 ? 14.040 3.440 -0.319 1.00 74.20 15 LEU D O 1
ATOM 595 N N . TYR D 2 17 ? 12.221 2.127 -0.148 1.00 70.26 16 TYR D N 1
ATOM 596 C CA . TYR D 2 17 ? 11.996 2.129 -1.589 1.00 70.32 16 TYR D CA 1
ATOM 597 C C . TYR D 2 17 ? 11.893 3.551 -2.119 1.00 70.32 16 TYR D C 1
ATOM 598 O O . TYR D 2 17 ? 12.629 3.942 -3.034 1.00 74.59 16 TYR D O 1
ATOM 607 N N . LEU D 2 18 ? 11.005 4.351 -1.521 1.00 75.42 17 LEU D N 1
ATOM 608 C CA . LEU D 2 18 ? 10.790 5.711 -2.012 1.00 75.35 17 LEU D CA 1
ATOM 609 C C . LEU D 2 18 ? 12.061 6.552 -1.916 1.00 72.65 17 LEU D C 1
ATOM 610 O O . LEU D 2 18 ? 12.409 7.275 -2.857 1.00 69.93 17 LEU D O 1
ATOM 612 N N . VAL D 2 19 ? 12.781 6.453 -0.798 1.00 69.41 18 VAL D N 1
ATOM 613 C CA . VAL D 2 19 ? 13.891 7.366 -0.552 1.00 75.50 18 VAL D CA 1
ATOM 614 C C . VAL D 2 19 ? 15.133 6.977 -1.348 1.00 80.33 18 VAL D C 1
ATOM 615 O O . VAL D 2 19 ? 15.934 7.846 -1.714 1.00 82.18 18 VAL D O 1
ATOM 617 N N . CYS D 2 20 ? 15.327 5.690 -1.633 1.00 79.02 19 CYS D N 1
ATOM 618 C CA . CYS D 2 20 ? 16.532 5.280 -2.338 1.00 81.23 19 CYS D CA 1
ATOM 619 C C . CYS D 2 20 ? 16.334 5.190 -3.845 1.00 88.68 19 CYS D C 1
ATOM 620 O O . CYS D 2 20 ? 17.288 5.428 -4.594 1.00 94.98 19 CYS D O 1
ATOM 623 N N . GLY D 2 21 ? 15.128 4.867 -4.317 1.00 88.78 20 GLY D N 1
ATOM 624 C CA . GLY D 2 21 ? 14.857 4.900 -5.741 1.00 99.92 20 GLY D CA 1
ATOM 625 C C . GLY D 2 21 ? 15.711 3.972 -6.579 1.00 111.80 20 GLY D C 1
ATOM 626 O O . GLY D 2 21 ? 15.707 2.755 -6.368 1.00 108.23 20 GLY D O 1
ATOM 627 N N . GLU D 2 22 ? 16.451 4.545 -7.534 1.00 132.44 21 GLU D N 1
ATOM 628 C CA . GLU D 2 22 ? 17.263 3.747 -8.444 1.00 137.44 21 GLU D CA 1
ATOM 629 C C . GLU D 2 22 ? 18.491 3.153 -7.768 1.00 139.88 21 GLU D C 1
ATOM 630 O O . GLU D 2 22 ? 19.048 2.175 -8.278 1.00 145.48 21 GLU D O 1
ATOM 632 N N . ARG D 2 23 ? 18.930 3.720 -6.643 1.00 113.88 22 ARG D N 1
ATOM 633 C CA . ARG D 2 23 ? 20.099 3.181 -5.956 1.00 106.52 22 ARG D CA 1
ATOM 634 C C . ARG D 2 23 ? 19.817 1.789 -5.406 1.00 104.21 22 ARG D C 1
ATOM 635 O O . ARG D 2 23 ? 20.565 0.842 -5.673 1.00 107.60 22 ARG D O 1
ATOM 637 N N . GLY D 2 24 ? 18.738 1.642 -4.648 1.00 100.20 23 GLY D N 1
ATOM 638 C CA . GLY D 2 24 ? 18.393 0.387 -4.010 1.00 91.16 23 GLY D CA 1
ATOM 639 C C . GLY D 2 24 ? 18.642 0.441 -2.512 1.00 87.41 23 GLY D C 1
ATOM 640 O O . GLY D 2 24 ? 19.140 1.428 -1.968 1.00 91.40 23 GLY D O 1
ATOM 641 N N . PHE D 2 25 ? 18.287 -0.657 -1.848 1.00 84.62 24 PHE D N 1
ATOM 642 C CA . PHE D 2 25 ? 18.446 -0.735 -0.402 1.00 85.80 24 PHE D CA 1
ATOM 643 C C . PHE D 2 25 ? 18.520 -2.192 0.029 1.00 84.65 24 PHE D C 1
ATOM 644 O O . PHE D 2 25 ? 18.156 -3.102 -0.719 1.00 78.07 24 PHE D O 1
ATOM 652 N N . PHE D 2 26 ? 18.991 -2.392 1.257 1.00 86.95 25 PHE D N 1
ATOM 653 C CA . PHE D 2 26 ? 19.071 -3.706 1.875 1.00 89.89 25 PHE D CA 1
ATOM 654 C C . PHE D 2 26 ? 18.286 -3.697 3.179 1.00 91.41 25 PHE D C 1
ATOM 655 O O . PHE D 2 26 ? 18.307 -2.711 3.922 1.00 93.90 25 PHE D O 1
ATOM 663 N N . TYR D 2 27 ? 17.594 -4.799 3.451 1.00 85.55 26 TYR D N 1
ATOM 664 C CA . TYR D 2 27 ? 16.782 -4.951 4.651 1.00 85.24 26 TYR D CA 1
ATOM 665 C C . TYR D 2 27 ? 17.233 -6.203 5.388 1.00 93.12 26 TYR D C 1
ATOM 666 O O . TYR D 2 27 ? 17.155 -7.309 4.842 1.00 93.89 26 TYR D O 1
ATOM 675 N N . THR D 2 28 ? 17.700 -6.030 6.624 1.00 98.78 27 THR D N 1
ATOM 676 C CA . THR D 2 28 ? 18.212 -7.137 7.430 1.00 105.65 27 THR D CA 1
ATOM 677 C C . THR D 2 28 ? 17.825 -6.943 8.892 1.00 114.27 27 THR D C 1
ATOM 678 O O . THR D 2 28 ? 18.581 -6.371 9.686 1.00 114.65 27 THR D O 1
ATOM 682 N N . PRO D 2 29 ? 16.632 -7.419 9.286 1.00 121.58 28 PRO D N 1
ATOM 683 C CA . PRO D 2 29 ? 16.166 -7.347 10.674 1.00 124.91 28 PRO D CA 1
ATOM 684 C C . PRO D 2 29 ? 16.616 -8.548 11.500 1.00 131.29 28 PRO D C 1
A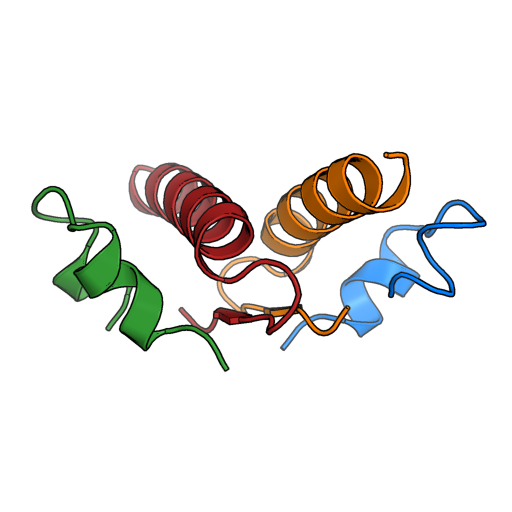TOM 685 O O . PRO D 2 29 ? 17.014 -8.369 12.650 1.00 138.89 28 PRO D O 1
#

InterPro domains:
  IPR004825 Insulin [PR00277] (25-36)
  IPR004825 Insulin [PR00277] (37-43)
  IPR004825 Insulin [PR00277] (101-110)
  IPR004825 Insulin [PTHR11454] (1-110)
  IPR004825 Insulin [cd04367] (26-110)
  IPR016179 Insulin-like [PF00049] (28-109)
  IPR016179 Insulin-like [SM00078] (28-109)
  IPR022352 Insulin/IGF/relaxin [PR00276] (29-45)
  IPR022352 Insulin/IGF/relaxin [PR00276] (90-109)
  IPR022353 Insulin, conserved site [PS00262] (95-109)
  IPR036438 Insulin-like superfamily [SSF56994] (10-109)

Solvent-accessible surface area: 5540 Å² total; per-residue (Å²): 19,26,86,79,10,36,125,65,156,17,58,68,73,71,20,76,129,46,22,96,131,82,113,110,57,28,0,102,118,10,0,35,34,2,8,100,51,9,22,89,149,0,0,73,6,85,56,72,19,56,113,58,11,39,118,82,108,30,43,60,179,103,16,94,79,51,23,108,119,84,115,78,60,30,0,79,109,10,0,22,34,1,8,77,38,13,18,97,60,0,1,93,12,89,86

Radius of gyration: 12.8 Å; Cα contacts (8 Å, |Δi|>4): 124; chains: 4; bounding box: 20×31×36 Å

Organism: Homo sapiens (NCBI:txid9606)

GO terms:
  GO:0042593 glucose homeostasis (P, IDA)
  GO:0010976 positive regulation of neuron projection development (P, IC)
  GO:0010629 negative regulation of gene expression (P, IDA)
  GO:0051897 positive regulation of phosphatidylinositol 3-kinase/protein kinase B signal transduction (P, IDA)
  GO:0050890 cognition (P, TAS)
  GO:1990535 neuron projection maintenance (P, IGI)
  GO:1900273 positive regulation of long-term synaptic potentiation (P, TAS)
  GO:0048167 regulation of synaptic plasticity (P, TAS)
  GO:1902952 positive regulation of dendritic spine maintenance (P, IGI)
  GO:1903076 regulation of protein localization to plasma membrane (P, IGI)
  GO:1903427 negative regulation of reactive oxygen species biosynthetic process (P, IGI)
  GO:0008286 insulin receptor signaling pathway (P, IGI)
  GO:2000252 negative regulation of feeding behavior (P, IDA)
  GO:0048018 receptor ligand activity (F, IDA)
  GO:0050995 negative regulation of lipid catabolic process (P, IMP)
  GO:0031904 endosome lumen (C, TAS)
  GO:0033116 endoplasmic reticulum-Golgi intermediate compartment membrane (C, TAS)
  GO:0034774 secretory granule lumen (C, TAS)
  GO:0000139 Golgi membrane (C, TAS)
  GO:0005576 extracellular region (C, TAS)

B-factor: mean 90.24, std 15.25, range [60.08, 145.48]